Protein AF-A0A1P9WS17-F1 (afdb_monomer)

Organism: NCBI:txid1178516

Nearest PDB structures (foldseek):
  4im8-assembly1_A  TM=1.884E-01  e=4.031E-01  Mus musculus
  1n7u-assembly1_A  TM=2.084E-01  e=6.117E-01  Enterobacteria phage PRD1
  1n7v-assembly1_A-2  TM=2.599E-01  e=2.373E+00  Enterobacteria phage PRD1
  8j67-assembly1_A  TM=2.453E-01  e=4.435E+00  Toxoplasma gondii

Foldseek 3Di:
DDDDDDDDDDDDDDPPPPPPPPVPPQAQQLVVLADKWWWQWKWKDWDPRDIDIDGPQDDAPNHRQKIKMWGWADDTSFWIKIKIKIDGDLVRDPPPDDCVVPDIDMDIDGGWGWDDPPAFTFTDDPRDTAWTDHPQKIKGWDWDADPVPRIIMTMIIITHD

Structure (mmCIF, N/CA/C/O backbone):
data_AF-A0A1P9WS17-F1
#
_entry.id   AF-A0A1P9WS17-F1
#
loop_
_atom_site.group_PDB
_atom_site.id
_atom_site.type_symbol
_atom_site.label_atom_id
_atom_site.label_alt_id
_atom_site.label_comp_id
_atom_site.label_asym_id
_atom_site.label_entity_id
_atom_site.label_seq_id
_atom_site.pdbx_PDB_ins_code
_atom_site.Cartn_x
_atom_site.Cartn_y
_atom_site.Cartn_z
_atom_site.occupancy
_atom_site.B_iso_or_equiv
_atom_site.auth_seq_id
_atom_site.auth_comp_id
_atom_site.auth_asym_id
_atom_site.auth_atom_id
_atom_site.pdbx_PDB_model_num
ATOM 1 N N . MET A 1 1 ? -74.256 -7.311 55.993 1.00 35.38 1 MET A N 1
ATOM 2 C CA . MET A 1 1 ? -73.793 -8.094 54.828 1.00 35.38 1 MET A CA 1
ATOM 3 C C . MET A 1 1 ? -72.527 -7.436 54.282 1.00 35.38 1 MET A C 1
ATOM 5 O O . MET A 1 1 ? -72.606 -6.259 53.981 1.00 35.38 1 MET A O 1
ATOM 9 N N . LYS A 1 2 ? -71.426 -8.207 54.176 1.00 37.38 2 LYS A N 1
ATOM 10 C CA . LYS A 1 2 ? -70.246 -8.040 53.281 1.00 37.38 2 LYS A CA 1
ATOM 11 C C . LYS A 1 2 ? -69.348 -6.795 53.523 1.00 37.38 2 LYS A C 1
ATOM 13 O O . LYS A 1 2 ? -69.721 -5.692 53.167 1.00 37.38 2 LYS A O 1
ATOM 18 N N . ALA A 1 3 ? -68.278 -6.946 54.325 1.00 39.69 3 ALA A N 1
ATOM 19 C CA . ALA A 1 3 ? -66.854 -7.152 53.932 1.00 39.69 3 ALA A CA 1
ATOM 20 C C . ALA A 1 3 ? -66.156 -5.826 53.529 1.00 39.69 3 ALA A C 1
ATOM 22 O O . ALA A 1 3 ? -66.489 -5.266 52.497 1.00 39.69 3 ALA A O 1
ATOM 23 N N . LEU A 1 4 ? -65.378 -5.141 54.384 1.00 39.19 4 LEU A N 1
ATOM 24 C CA . LEU A 1 4 ? -63.995 -5.379 54.869 1.00 39.19 4 LEU A CA 1
ATOM 25 C C . LEU A 1 4 ? -62.941 -5.602 53.762 1.00 39.19 4 LEU A C 1
ATOM 27 O O . LEU A 1 4 ? -62.807 -6.723 53.294 1.00 39.19 4 LEU A O 1
ATOM 31 N N . TYR A 1 5 ? -62.141 -4.569 53.461 1.00 46.84 5 TYR A N 1
ATOM 32 C CA . TYR A 1 5 ? -60.763 -4.639 52.927 1.00 46.84 5 TYR A CA 1
ATOM 33 C C . TYR A 1 5 ? -60.022 -3.378 53.414 1.00 46.84 5 TYR A C 1
ATOM 35 O O . TYR A 1 5 ? -60.397 -2.268 53.056 1.00 46.84 5 TYR A O 1
ATOM 43 N N . ILE A 1 6 ? -59.262 -3.454 54.510 1.00 45.62 6 ILE A N 1
ATOM 44 C CA . ILE A 1 6 ? -57.831 -3.803 54.626 1.00 45.62 6 ILE A CA 1
ATOM 45 C C . ILE A 1 6 ? -56.899 -2.797 53.934 1.00 45.62 6 ILE A C 1
ATOM 47 O O . ILE A 1 6 ? -56.729 -2.756 52.721 1.00 45.62 6 ILE A O 1
ATOM 51 N N . PHE A 1 7 ? -56.278 -2.033 54.825 1.00 45.41 7 PHE A N 1
ATOM 52 C CA . PHE A 1 7 ? -55.083 -1.213 54.741 1.00 45.41 7 PHE A CA 1
ATOM 53 C C . PHE A 1 7 ? -53.865 -2.040 54.291 1.00 45.41 7 PHE A C 1
ATOM 55 O O . PHE A 1 7 ? -53.522 -3.003 54.973 1.00 45.41 7 PHE A O 1
ATOM 62 N N . VAL A 1 8 ? -53.171 -1.648 53.216 1.00 44.88 8 VAL A N 1
ATOM 63 C CA . VAL A 1 8 ? -51.752 -1.999 53.017 1.00 44.88 8 VAL A CA 1
ATOM 64 C C . VAL A 1 8 ? -51.000 -0.794 52.462 1.00 44.88 8 VAL A C 1
ATOM 66 O O . VAL A 1 8 ? -51.225 -0.325 51.350 1.00 44.88 8 VAL A O 1
ATOM 69 N N . LEU A 1 9 ? -50.104 -0.315 53.315 1.00 49.50 9 LEU A N 1
ATOM 70 C CA . LEU A 1 9 ? -49.030 0.629 53.087 1.00 49.50 9 LEU A CA 1
ATOM 71 C C . LEU A 1 9 ? -47.819 -0.140 52.524 1.00 49.50 9 LEU A C 1
ATOM 73 O O . LEU A 1 9 ? -47.322 -1.052 53.178 1.00 49.50 9 LEU A O 1
ATOM 77 N N . SER A 1 10 ? -47.316 0.253 51.357 1.00 51.28 10 SER A N 1
ATOM 78 C CA . SER A 1 10 ? -45.989 -0.134 50.840 1.00 51.28 10 SER A CA 1
ATOM 79 C C . SER A 1 10 ? -45.595 0.917 49.795 1.00 51.28 10 SER A C 1
ATOM 81 O O . SER A 1 10 ? -46.164 0.948 48.711 1.00 51.28 10 SER A O 1
ATOM 83 N N . VAL A 1 11 ? -44.907 2.001 50.169 1.00 47.41 11 VAL A N 1
ATOM 84 C CA . VAL A 1 11 ? -43.443 2.114 50.341 1.00 47.41 11 VAL A CA 1
ATOM 85 C C . VAL A 1 11 ? -42.680 1.671 49.086 1.00 47.41 11 VAL A C 1
ATOM 87 O O . VAL A 1 11 ? -42.560 0.485 48.816 1.00 47.41 11 VAL A O 1
ATOM 90 N N . LEU A 1 12 ? -42.186 2.686 48.362 1.00 50.28 12 LEU A N 1
ATOM 91 C CA . LEU A 1 12 ? -40.910 2.776 47.636 1.00 50.28 12 LEU A CA 1
ATOM 92 C C . LEU A 1 12 ? -40.332 1.491 47.019 1.00 50.28 12 LEU A C 1
ATOM 94 O O . LEU A 1 12 ? -39.822 0.651 47.742 1.00 50.28 12 LEU A O 1
ATOM 98 N N . THR A 1 13 ? -40.157 1.508 45.694 1.00 49.03 13 THR A N 1
ATOM 99 C CA . THR A 1 13 ? -38.810 1.609 45.099 1.00 49.03 13 THR A CA 1
ATOM 100 C C . THR A 1 13 ? -38.908 2.181 43.688 1.00 49.03 13 THR A C 1
ATOM 102 O O . THR A 1 13 ? -39.494 1.568 42.798 1.00 49.03 13 THR A O 1
ATOM 105 N N . PHE A 1 14 ? -38.283 3.338 43.467 1.00 49.59 14 PHE A N 1
ATOM 106 C CA . PHE A 1 14 ? -37.809 3.710 42.141 1.00 49.59 14 PHE A CA 1
ATOM 107 C C . PHE A 1 14 ? -36.773 2.661 41.725 1.00 49.59 14 PHE A C 1
ATOM 109 O O . PHE A 1 14 ? -35.645 2.680 42.213 1.00 49.59 14 PHE A O 1
ATOM 116 N N . THR A 1 15 ? -37.131 1.733 40.842 1.00 46.97 15 THR A N 1
ATOM 117 C CA . THR A 1 15 ? -36.133 0.960 40.100 1.00 46.97 15 THR A CA 1
ATOM 118 C C . THR A 1 15 ? -35.480 1.898 39.093 1.00 46.97 15 THR A C 1
ATOM 120 O O . THR A 1 15 ? -35.874 1.973 37.930 1.00 46.97 15 THR A O 1
ATOM 123 N N . ALA A 1 16 ? -34.477 2.641 39.557 1.00 45.31 16 ALA A N 1
ATOM 124 C CA . ALA A 1 16 ? -33.418 3.121 38.693 1.00 45.31 16 ALA A CA 1
ATOM 125 C C . ALA A 1 16 ? -32.715 1.873 38.147 1.00 45.31 16 ALA A C 1
ATOM 127 O O . ALA A 1 16 ? -31.851 1.288 38.800 1.00 45.31 16 ALA A O 1
ATOM 128 N N . CYS A 1 17 ? -33.146 1.419 36.969 1.00 49.06 17 CYS A N 1
ATOM 129 C CA . CYS A 1 17 ? -32.375 0.497 36.153 1.00 49.06 17 CYS A CA 1
ATOM 130 C C . CYS A 1 17 ? -31.065 1.201 35.809 1.00 49.06 17 CYS A C 1
ATOM 132 O O . CYS A 1 17 ? -30.962 1.892 34.798 1.00 49.06 17 CYS A O 1
ATOM 134 N N . ASN A 1 18 ? -30.068 1.029 36.670 1.00 47.81 18 ASN A N 1
ATOM 135 C CA . ASN A 1 18 ? -28.684 1.312 36.359 1.00 47.81 18 ASN A CA 1
ATOM 136 C C . ASN A 1 18 ? -28.254 0.233 35.355 1.00 47.81 18 ASN A C 1
ATOM 138 O O . ASN A 1 18 ? -27.602 -0.748 35.704 1.00 47.81 18 ASN A O 1
ATOM 142 N N . ARG A 1 19 ? -28.714 0.359 34.102 1.00 42.38 19 ARG A N 1
ATOM 143 C CA . ARG A 1 19 ? -28.053 -0.300 32.983 1.00 42.38 19 ARG A CA 1
ATOM 144 C C . ARG A 1 19 ? -26.671 0.323 32.973 1.00 42.38 19 ARG A C 1
ATOM 146 O O . ARG A 1 19 ? -26.508 1.463 32.545 1.00 42.38 19 ARG A O 1
ATOM 153 N N . GLN A 1 20 ? -25.707 -0.413 33.522 1.00 47.75 20 GLN A N 1
ATOM 154 C CA . GLN A 1 20 ? -24.324 -0.292 33.109 1.00 47.75 20 GLN A CA 1
ATOM 155 C C . GLN A 1 20 ? -24.375 -0.170 31.592 1.00 47.75 20 GLN A C 1
ATOM 157 O O . GLN A 1 20 ? -24.825 -1.079 30.894 1.00 47.75 20 GLN A O 1
ATOM 162 N N . ASN A 1 21 ? -24.039 1.019 31.100 1.00 46.28 21 ASN A N 1
ATOM 163 C CA . ASN A 1 21 ? -23.639 1.172 29.724 1.00 46.28 21 ASN A CA 1
ATOM 164 C C . ASN A 1 21 ? -22.348 0.366 29.630 1.00 46.28 21 ASN A C 1
ATOM 166 O O . ASN A 1 21 ? -21.263 0.912 29.822 1.00 46.28 21 ASN A O 1
ATOM 170 N N . ASP A 1 22 ? -22.484 -0.945 29.425 1.00 46.97 22 ASP A N 1
ATOM 171 C CA . ASP A 1 22 ? -21.442 -1.739 28.810 1.00 46.97 22 ASP A CA 1
ATOM 172 C C . ASP A 1 22 ? -21.150 -0.985 27.523 1.00 46.97 22 ASP A C 1
ATOM 174 O O . ASP A 1 22 ? -21.961 -0.982 26.592 1.00 46.97 22 ASP A O 1
ATOM 178 N N . ALA A 1 23 ? -20.065 -0.208 27.534 1.00 55.88 23 ALA A N 1
ATOM 179 C CA . ALA A 1 23 ? -19.555 0.410 26.333 1.00 55.88 23 ALA A CA 1
ATOM 180 C C . ALA A 1 23 ? -19.448 -0.740 25.341 1.00 55.88 23 ALA A C 1
ATOM 182 O O . ALA A 1 23 ? -18.694 -1.683 25.585 1.00 55.88 23 ALA A O 1
ATOM 183 N N . ALA A 1 24 ? -20.308 -0.728 24.318 1.00 59.47 24 ALA A N 1
ATOM 184 C CA . ALA A 1 24 ? -20.362 -1.802 23.348 1.00 59.47 24 ALA A CA 1
ATOM 185 C C . ALA A 1 24 ? -18.926 -2.040 22.890 1.00 59.47 24 ALA A C 1
ATOM 187 O O . ALA A 1 24 ? -18.294 -1.101 22.401 1.00 59.47 24 ALA A O 1
ATOM 188 N N . VAL A 1 25 ? -18.398 -3.244 23.143 1.00 61.59 25 VAL A N 1
ATOM 189 C CA . VAL A 1 25 ? -17.023 -3.593 22.783 1.00 61.59 25 VAL A CA 1
ATOM 190 C C . VAL A 1 25 ? -16.890 -3.288 21.304 1.00 61.59 25 VAL A C 1
ATOM 192 O O . VAL A 1 25 ? -17.546 -3.916 20.468 1.00 61.59 25 VAL A O 1
ATOM 195 N N . GLN A 1 26 ? -16.125 -2.247 20.989 1.00 65.12 26 GLN A N 1
ATOM 196 C CA . GLN A 1 26 ? -16.006 -1.798 19.620 1.00 65.12 26 GLN A CA 1
ATOM 197 C C . GLN A 1 26 ? -15.285 -2.915 18.854 1.00 65.12 26 GLN A C 1
ATOM 199 O O . GLN A 1 26 ? -14.278 -3.432 19.343 1.00 65.12 26 GLN A O 1
ATOM 204 N N . PRO A 1 27 ? -15.802 -3.363 17.697 1.00 80.81 27 PRO A N 1
ATOM 205 C CA . PRO A 1 27 ? -15.171 -4.451 16.967 1.00 80.81 27 PRO A CA 1
ATOM 206 C C . PRO A 1 27 ? -13.728 -4.077 16.616 1.00 80.81 27 PRO A C 1
ATOM 208 O O . PRO A 1 27 ? -13.468 -2.985 16.116 1.00 80.81 27 PRO A O 1
ATOM 211 N N . ASP A 1 28 ? -12.794 -4.994 16.867 1.00 89.88 28 ASP A N 1
ATOM 212 C CA . ASP A 1 28 ? -11.371 -4.824 16.569 1.00 89.88 28 ASP A CA 1
ATOM 213 C C . ASP A 1 28 ? -11.110 -4.984 15.064 1.00 89.88 28 ASP A C 1
ATOM 215 O O . ASP A 1 28 ? -10.703 -6.042 14.571 1.00 89.88 28 ASP A O 1
ATOM 219 N N . ARG A 1 29 ? -11.402 -3.920 14.314 1.00 92.62 29 ARG A N 1
ATOM 220 C CA . ARG A 1 29 ? -11.278 -3.870 12.852 1.00 92.62 29 ARG A CA 1
ATOM 221 C C . ARG A 1 29 ? -9.823 -4.009 12.415 1.00 92.62 29 ARG A C 1
ATOM 223 O O . ARG A 1 29 ? -9.532 -4.706 11.445 1.00 92.62 29 ARG A O 1
ATOM 230 N N . ALA A 1 30 ? -8.902 -3.407 13.163 1.00 95.00 30 ALA A N 1
ATOM 231 C CA . ALA A 1 30 ? -7.476 -3.443 12.859 1.00 95.00 30 ALA A CA 1
ATOM 232 C C . ALA A 1 30 ? -6.912 -4.867 12.852 1.00 95.00 30 ALA A C 1
ATOM 234 O O . ALA A 1 30 ? -6.099 -5.208 11.992 1.00 95.00 30 ALA A O 1
ATOM 235 N N . ARG A 1 31 ? -7.373 -5.734 13.763 1.00 94.75 31 ARG A N 1
ATOM 236 C CA . ARG A 1 31 ? -6.949 -7.140 13.795 1.00 94.75 31 ARG A CA 1
ATOM 237 C C . ARG A 1 31 ? -7.323 -7.904 12.526 1.00 94.75 31 ARG A C 1
ATOM 239 O O . ARG A 1 31 ? -6.568 -8.780 12.120 1.00 94.75 31 ARG A O 1
ATOM 246 N N . ARG A 1 32 ? -8.448 -7.571 11.886 1.00 92.12 32 ARG A N 1
ATOM 247 C CA . ARG A 1 32 ? -8.873 -8.196 10.622 1.00 92.12 32 ARG A CA 1
ATOM 248 C C . ARG A 1 32 ? -7.997 -7.780 9.438 1.00 92.12 32 ARG A C 1
ATOM 250 O O . ARG A 1 32 ? -7.835 -8.560 8.508 1.00 92.12 32 ARG A O 1
ATOM 257 N N . MET A 1 33 ? -7.440 -6.573 9.484 1.00 94.88 33 MET A N 1
ATOM 258 C CA . MET A 1 33 ? -6.628 -6.006 8.405 1.00 94.88 33 MET A CA 1
ATOM 259 C C . MET A 1 33 ? -5.136 -6.333 8.534 1.00 94.88 33 MET A C 1
ATOM 261 O O . MET A 1 33 ? -4.429 -6.327 7.530 1.00 94.88 33 MET A O 1
ATOM 265 N N . ALA A 1 34 ? -4.648 -6.617 9.744 1.00 96.56 34 ALA A N 1
ATOM 266 C CA . ALA A 1 34 ? -3.229 -6.841 10.002 1.00 96.56 34 ALA A CA 1
ATOM 267 C C . ALA A 1 34 ? -2.631 -7.988 9.162 1.00 96.56 34 ALA A 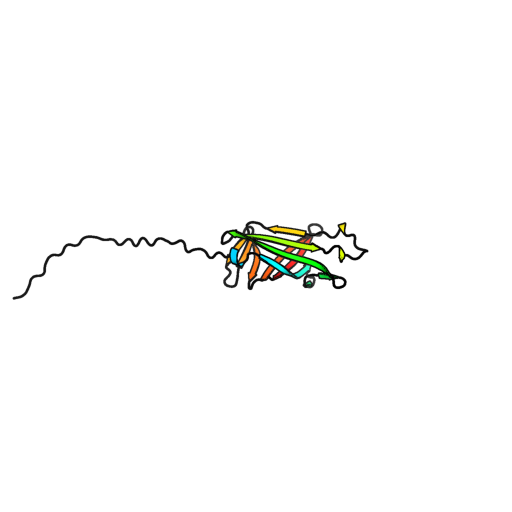C 1
ATOM 269 O O . ALA A 1 34 ? -3.224 -9.062 9.007 1.00 96.56 34 ALA A O 1
ATOM 270 N N . GLY A 1 35 ? -1.425 -7.762 8.642 1.00 97.38 35 GLY A N 1
ATOM 271 C CA . GLY A 1 35 ? -0.700 -8.715 7.804 1.00 97.38 35 GLY A CA 1
ATOM 272 C C . GLY A 1 35 ? -0.007 -8.058 6.615 1.00 97.38 35 GLY A C 1
ATOM 273 O O . GLY A 1 35 ? -0.020 -6.838 6.468 1.00 97.38 35 GLY A O 1
ATOM 274 N N . THR A 1 36 ? 0.587 -8.888 5.765 1.00 97.94 36 THR A N 1
ATOM 275 C CA . THR A 1 36 ? 1.271 -8.463 4.541 1.00 97.94 36 THR A CA 1
ATOM 276 C C . THR A 1 36 ? 0.484 -8.925 3.320 1.00 97.94 36 THR A C 1
ATOM 278 O O . THR A 1 36 ? 0.003 -10.055 3.287 1.00 97.94 36 THR A O 1
ATOM 281 N N . TYR A 1 37 ? 0.366 -8.042 2.332 1.00 98.19 37 TYR A N 1
ATOM 282 C CA . TYR A 1 37 ? -0.421 -8.213 1.115 1.00 98.19 37 TYR A CA 1
ATOM 283 C C . TYR A 1 37 ? 0.480 -7.927 -0.080 1.00 98.19 37 TYR A C 1
ATOM 285 O O . TYR A 1 37 ? 1.063 -6.847 -0.162 1.00 98.19 37 TYR A O 1
ATOM 293 N N . GLN A 1 38 ? 0.606 -8.872 -1.004 1.00 98.06 38 GLN A N 1
ATOM 294 C CA . GLN A 1 38 ? 1.424 -8.702 -2.200 1.00 98.06 38 GLN A CA 1
ATOM 295 C C . GLN A 1 38 ? 0.699 -7.818 -3.207 1.00 98.06 38 GLN A C 1
ATOM 297 O O . GLN A 1 38 ? -0.482 -8.021 -3.497 1.00 98.06 38 GLN A O 1
ATOM 302 N N . ILE A 1 39 ? 1.404 -6.834 -3.753 1.00 97.69 39 ILE A N 1
ATOM 303 C CA . ILE A 1 39 ? 0.887 -5.998 -4.829 1.00 97.69 39 ILE A CA 1
ATOM 304 C C . ILE A 1 39 ? 0.742 -6.880 -6.064 1.00 97.69 39 ILE A C 1
ATOM 306 O O . ILE A 1 39 ? 1.699 -7.494 -6.522 1.00 97.69 39 ILE A O 1
ATOM 310 N N . SER A 1 40 ? -0.476 -6.924 -6.590 1.00 97.25 40 SER A N 1
ATOM 311 C CA . SER A 1 40 ? -0.864 -7.738 -7.745 1.00 97.25 40 SER A CA 1
ATOM 312 C C . SER A 1 40 ? -1.071 -6.900 -9.005 1.00 97.25 40 SER A C 1
ATOM 314 O O . SER A 1 40 ? -0.920 -7.402 -10.118 1.00 97.25 40 SER A O 1
ATOM 316 N N . LEU A 1 41 ? -1.391 -5.614 -8.841 1.00 96.88 41 LEU A N 1
ATOM 317 C CA . LEU A 1 41 ? -1.649 -4.699 -9.943 1.00 96.88 41 LEU A CA 1
ATOM 318 C C . LEU A 1 41 ? -1.205 -3.287 -9.574 1.00 96.88 41 LEU A C 1
ATOM 320 O O . LEU A 1 41 ? -1.565 -2.778 -8.510 1.00 96.88 41 LEU A O 1
ATOM 324 N N . LEU A 1 42 ? -0.474 -2.656 -10.485 1.00 94.94 42 LEU A N 1
ATOM 325 C CA . LEU A 1 42 ? -0.200 -1.226 -10.493 1.00 94.94 42 LEU A CA 1
ATOM 326 C C . LEU A 1 42 ? -0.942 -0.603 -11.678 1.00 94.94 42 LEU A C 1
ATOM 328 O O . LEU A 1 42 ? -0.938 -1.150 -12.777 1.00 94.94 42 LEU A O 1
ATOM 332 N N . THR A 1 43 ? -1.574 0.542 -11.473 1.00 94.94 43 THR A N 1
ATOM 333 C CA . THR A 1 43 ? -2.291 1.277 -12.515 1.00 94.94 43 THR A CA 1
ATOM 334 C C . THR A 1 43 ? -1.791 2.710 -12.536 1.00 94.94 43 THR A C 1
ATOM 336 O O . THR A 1 43 ? -1.651 3.325 -11.483 1.00 94.94 43 THR A O 1
ATOM 339 N N . MET A 1 44 ? -1.501 3.252 -13.713 1.00 92.06 44 MET A N 1
ATOM 340 C CA . MET A 1 44 ? -0.983 4.608 -13.870 1.00 92.06 44 MET A CA 1
ATOM 341 C C . MET A 1 44 ? -1.664 5.296 -15.046 1.00 92.06 44 MET A C 1
ATOM 343 O O . MET A 1 44 ? -1.776 4.722 -16.125 1.00 92.06 44 MET A O 1
ATOM 347 N N . GLN A 1 45 ? -2.082 6.541 -14.854 1.00 91.38 45 GLN A N 1
ATOM 348 C CA . GLN A 1 45 ? -2.655 7.371 -15.906 1.00 91.38 45 GLN A CA 1
ATOM 349 C C . GLN A 1 45 ? -2.069 8.778 -15.816 1.00 91.38 45 GLN A C 1
ATOM 351 O O . GLN A 1 45 ? -2.200 9.427 -14.781 1.00 91.38 45 GLN A O 1
ATOM 356 N N . ALA A 1 46 ? -1.438 9.249 -16.890 1.00 88.44 46 ALA A N 1
ATOM 357 C CA . ALA A 1 46 ? -0.861 10.589 -16.974 1.00 88.44 46 ALA A CA 1
ATOM 358 C C . ALA A 1 46 ? -1.836 11.552 -17.660 1.00 88.44 46 ALA A C 1
ATOM 360 O O . ALA A 1 46 ? -2.092 11.411 -18.856 1.00 88.44 46 A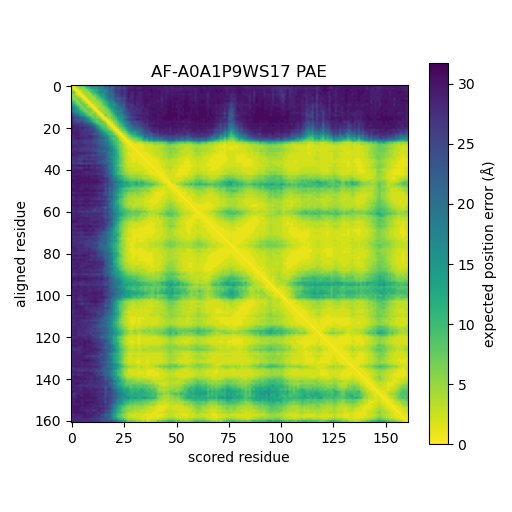LA A O 1
ATOM 361 N N . GLY A 1 47 ? -2.386 12.526 -16.929 1.00 82.44 47 GLY A N 1
ATOM 362 C CA . GLY A 1 47 ? -3.356 13.476 -17.484 1.00 82.44 47 GLY A CA 1
ATOM 363 C C . GLY A 1 47 ? -4.494 12.790 -18.260 1.00 82.44 47 GLY A C 1
ATOM 364 O O . GLY A 1 47 ? -5.218 11.956 -17.719 1.00 82.44 47 GLY A O 1
ATOM 365 N N . SER A 1 48 ? -4.642 13.131 -19.544 1.00 83.31 48 SER A N 1
ATOM 366 C CA . SER A 1 48 ? -5.651 12.558 -20.449 1.00 83.31 48 SER A CA 1
ATOM 367 C C . SER A 1 48 ? -5.210 11.282 -21.179 1.00 83.31 48 SER A C 1
ATOM 369 O O . SER A 1 48 ? -5.986 10.744 -21.969 1.00 83.31 48 SER A O 1
ATOM 371 N N . GLN A 1 49 ? -3.989 10.789 -20.946 1.00 87.88 49 GLN A N 1
ATOM 372 C CA . GLN A 1 49 ? -3.507 9.560 -21.575 1.00 87.88 49 GLN A CA 1
ATOM 373 C C . GLN A 1 49 ? -4.318 8.344 -21.103 1.00 87.88 49 GLN A C 1
ATOM 375 O O . GLN A 1 49 ? -4.876 8.368 -20.001 1.00 87.88 49 GLN A O 1
ATOM 380 N N . PRO A 1 50 ? -4.382 7.265 -21.903 1.00 90.31 50 PRO A N 1
ATOM 381 C CA . PRO A 1 50 ? -4.980 6.013 -21.467 1.00 90.31 50 PRO A CA 1
ATOM 382 C C . PRO A 1 50 ? -4.313 5.477 -20.198 1.00 90.31 50 PRO A C 1
ATOM 384 O O . PRO A 1 50 ? -3.104 5.603 -20.003 1.00 90.31 50 PRO A O 1
ATOM 387 N N . SER A 1 51 ? -5.115 4.845 -19.345 1.00 91.75 51 SER A N 1
ATOM 388 C CA . SER A 1 51 ? -4.609 4.156 -18.162 1.00 91.75 51 SER A CA 1
ATOM 389 C C . SER A 1 51 ? -3.800 2.920 -18.562 1.00 91.75 51 SER A C 1
ATOM 391 O O . SER A 1 51 ? -4.252 2.102 -19.365 1.00 91.75 51 SER A O 1
ATOM 393 N N . VAL A 1 52 ? -2.615 2.773 -17.977 1.00 93.94 52 VAL A N 1
ATOM 394 C CA . VAL A 1 52 ? -1.740 1.610 -18.127 1.00 93.94 52 VAL A CA 1
ATOM 395 C C . VAL A 1 52 ? -1.845 0.766 -16.868 1.00 93.94 52 VAL A C 1
ATOM 397 O O . VAL A 1 52 ? -1.703 1.272 -15.758 1.00 93.94 52 VAL A O 1
ATOM 400 N N . SER A 1 53 ? -2.082 -0.531 -17.040 1.00 94.75 53 SER A N 1
ATOM 401 C CA . SER A 1 53 ? -2.116 -1.500 -15.946 1.00 94.75 53 SER A CA 1
ATOM 402 C C . SER A 1 53 ? -0.953 -2.473 -16.075 1.00 94.75 53 SER A C 1
ATOM 404 O O . SER A 1 53 ? -0.784 -3.110 -17.112 1.00 94.75 53 SER A O 1
ATOM 406 N N . VAL A 1 54 ? -0.162 -2.586 -15.014 1.00 93.62 54 VAL A N 1
ATOM 407 C CA . VAL A 1 54 ? 1.019 -3.439 -14.932 1.00 93.62 54 VAL A CA 1
ATOM 408 C C . VAL A 1 54 ? 0.750 -4.529 -13.894 1.00 93.62 54 VAL A C 1
ATOM 410 O O . VAL A 1 54 ? 0.609 -4.210 -12.707 1.00 93.62 54 VAL A O 1
ATOM 413 N N . PRO A 1 55 ? 0.640 -5.805 -14.304 1.00 95.50 55 PRO A N 1
ATOM 414 C CA . PRO A 1 55 ? 0.546 -6.905 -13.357 1.00 95.50 55 PRO A CA 1
ATOM 415 C C . PRO A 1 55 ? 1.863 -7.038 -12.589 1.00 95.50 55 PRO A C 1
ATOM 417 O O . PRO A 1 55 ? 2.945 -6.859 -13.150 1.00 95.50 55 PRO A O 1
ATOM 420 N N . MET A 1 56 ? 1.756 -7.356 -11.303 1.00 95.88 56 MET A N 1
ATOM 421 C CA . MET A 1 56 ? 2.892 -7.479 -10.396 1.00 95.88 56 MET A CA 1
ATOM 422 C C . MET A 1 56 ? 3.016 -8.925 -9.876 1.00 95.88 56 MET A C 1
ATOM 424 O O . MET A 1 56 ? 1.993 -9.586 -9.682 1.00 95.88 56 MET A O 1
ATOM 428 N N . PRO A 1 57 ? 4.243 -9.433 -9.646 1.00 95.75 57 PRO A N 1
ATOM 429 C CA . PRO A 1 57 ? 5.523 -8.750 -9.847 1.00 95.75 57 PRO A CA 1
ATOM 430 C C . PRO A 1 57 ? 5.852 -8.534 -11.332 1.00 95.75 57 PRO A C 1
ATOM 432 O O . PRO A 1 57 ? 5.515 -9.358 -12.184 1.00 95.75 57 PRO A O 1
ATOM 435 N N . LEU A 1 58 ? 6.540 -7.433 -11.635 1.00 93.44 58 LEU A N 1
ATOM 436 C CA . LEU A 1 58 ? 7.050 -7.162 -12.976 1.00 93.44 58 LEU A CA 1
ATOM 437 C C . LEU A 1 58 ? 8.177 -8.147 -13.279 1.00 93.44 58 LEU A C 1
ATOM 439 O O . LEU A 1 58 ? 9.142 -8.233 -12.522 1.00 93.44 58 LEU A O 1
ATOM 443 N N . GLN A 1 59 ? 8.064 -8.869 -14.387 1.00 92.75 59 GLN A N 1
ATOM 444 C CA . GLN A 1 59 ? 9.026 -9.888 -14.797 1.00 92.75 59 GLN A CA 1
ATOM 445 C C . GLN A 1 59 ? 10.000 -9.333 -15.839 1.00 92.75 59 GLN A C 1
ATOM 447 O O . GLN A 1 59 ? 9.599 -8.625 -16.762 1.00 92.75 59 GLN A O 1
ATOM 452 N N . TYR A 1 60 ? 11.266 -9.726 -15.740 1.00 89.19 60 TYR A N 1
ATOM 453 C CA . TYR A 1 60 ? 12.277 -9.529 -16.771 1.00 89.19 60 TYR A CA 1
ATOM 454 C C . TYR A 1 60 ? 13.080 -10.821 -16.939 1.00 89.19 60 TYR A C 1
ATOM 456 O O . TYR A 1 60 ? 13.596 -11.368 -15.968 1.00 89.19 60 TYR A O 1
ATOM 464 N N . ASN A 1 61 ? 13.145 -11.350 -18.165 1.00 88.94 61 ASN A N 1
ATOM 465 C CA . ASN A 1 61 ? 13.795 -12.632 -18.476 1.00 88.94 61 ASN A CA 1
ATOM 466 C C . ASN A 1 61 ? 13.359 -13.799 -17.562 1.00 88.94 61 ASN A C 1
ATOM 468 O O . ASN A 1 61 ? 14.167 -14.634 -17.163 1.00 88.94 61 ASN A O 1
ATOM 472 N N . GLY A 1 62 ? 12.068 -13.846 -17.217 1.00 89.50 62 GLY A N 1
ATOM 473 C CA . GLY A 1 62 ? 11.496 -14.891 -16.361 1.00 89.50 62 GLY A CA 1
ATOM 474 C C . GLY A 1 62 ? 11.859 -14.781 -14.876 1.00 89.50 62 GLY A C 1
ATOM 475 O O . GLY A 1 62 ? 11.573 -15.708 -14.124 1.00 89.50 62 GLY A O 1
ATOM 476 N N . GLN A 1 63 ? 12.485 -13.678 -14.457 1.00 92.06 63 GLN A N 1
ATOM 477 C CA . GLN A 1 63 ? 12.782 -13.365 -13.062 1.00 92.06 63 GLN A CA 1
ATOM 478 C C . GLN A 1 63 ? 12.009 -12.117 -12.623 1.00 92.06 63 GLN A C 1
ATOM 480 O O . GLN A 1 63 ? 11.896 -11.166 -13.403 1.00 92.06 63 GLN A O 1
ATOM 485 N N . PRO A 1 64 ? 11.503 -12.064 -11.378 1.00 92.94 64 PRO A N 1
ATOM 486 C CA . PRO A 1 64 ? 10.846 -10.866 -10.882 1.00 92.94 64 PRO A CA 1
ATOM 487 C C . PRO A 1 64 ? 11.888 -9.752 -10.799 1.00 92.94 64 PRO A C 1
ATOM 489 O O . PRO A 1 64 ? 12.882 -9.904 -10.096 1.00 92.94 64 PRO A O 1
ATOM 492 N N . LEU A 1 65 ? 11.667 -8.661 -11.528 1.00 92.88 65 LEU A N 1
ATOM 493 C CA . LEU A 1 65 ? 12.478 -7.445 -11.511 1.00 92.88 65 LEU A CA 1
ATOM 494 C C . LEU A 1 65 ? 11.997 -6.484 -10.425 1.00 92.88 65 LEU A C 1
ATOM 496 O O .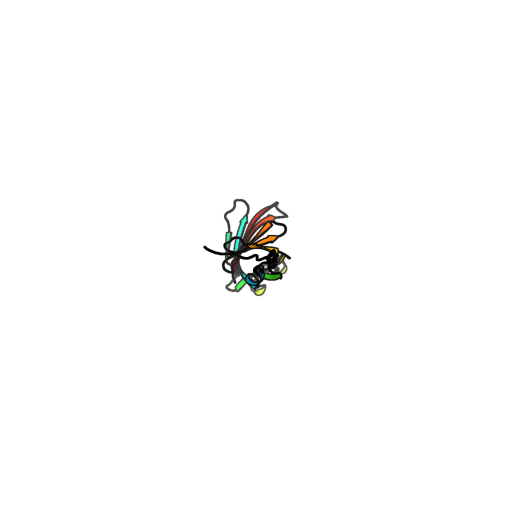 LEU A 1 65 ? 12.810 -5.955 -9.675 1.00 92.88 65 LEU A O 1
ATOM 500 N N . LEU A 1 66 ? 10.683 -6.270 -10.335 1.00 93.62 66 LEU A N 1
ATOM 501 C CA . LEU A 1 66 ? 10.064 -5.386 -9.351 1.00 93.62 66 LEU A CA 1
ATOM 502 C C . LEU A 1 66 ? 8.908 -6.119 -8.679 1.00 93.62 66 LEU A C 1
ATOM 504 O O . LEU A 1 66 ? 7.989 -6.598 -9.341 1.00 93.62 66 LEU A O 1
ATOM 508 N N . SER A 1 67 ? 8.951 -6.190 -7.359 1.00 95.81 67 SER A N 1
ATOM 509 C CA . SER A 1 67 ? 7.875 -6.721 -6.524 1.00 95.81 67 SER A CA 1
ATOM 510 C C . SER A 1 67 ? 7.443 -5.652 -5.537 1.00 95.81 67 SER A C 1
ATOM 512 O O . SER A 1 67 ? 8.174 -4.693 -5.303 1.00 95.81 67 SER A O 1
ATOM 514 N N . GLY A 1 68 ? 6.283 -5.812 -4.919 1.00 96.44 68 GLY A N 1
ATOM 515 C CA . GLY A 1 68 ? 5.939 -4.936 -3.817 1.00 96.44 68 GLY A CA 1
ATOM 516 C C . GLY A 1 68 ? 4.865 -5.508 -2.922 1.00 96.44 68 GLY A C 1
ATOM 517 O O . GLY A 1 68 ? 4.156 -6.440 -3.295 1.00 96.44 68 GLY A O 1
ATOM 518 N N . ALA A 1 69 ? 4.766 -4.943 -1.728 1.00 97.81 69 ALA A N 1
ATOM 519 C CA . ALA A 1 69 ? 3.854 -5.392 -0.696 1.00 97.81 69 ALA A CA 1
ATOM 520 C C . ALA A 1 69 ? 3.331 -4.221 0.140 1.00 97.81 69 ALA A C 1
ATOM 522 O O . ALA A 1 69 ? 3.997 -3.198 0.301 1.00 97.81 69 ALA A O 1
ATOM 523 N N . ILE A 1 70 ? 2.141 -4.408 0.706 1.00 98.00 70 ILE A N 1
ATOM 524 C CA . ILE A 1 70 ? 1.576 -3.571 1.761 1.00 98.00 70 ILE A CA 1
ATOM 525 C C . ILE A 1 70 ? 1.623 -4.364 3.062 1.00 98.00 70 ILE A C 1
ATOM 527 O O . ILE A 1 70 ? 1.047 -5.446 3.143 1.00 98.00 70 ILE A O 1
ATOM 531 N N . THR A 1 71 ? 2.264 -3.820 4.089 1.00 98.12 71 THR A N 1
ATOM 532 C CA . THR A 1 71 ? 2.252 -4.370 5.448 1.00 98.12 71 THR A CA 1
ATOM 533 C C . THR A 1 71 ? 1.390 -3.494 6.342 1.00 98.12 71 THR A C 1
ATOM 535 O O . THR A 1 71 ? 1.621 -2.294 6.444 1.00 98.12 71 THR A O 1
ATOM 538 N N . ILE A 1 72 ? 0.406 -4.105 6.996 1.00 98.00 72 ILE A N 1
ATOM 539 C CA . ILE A 1 72 ? -0.520 -3.457 7.922 1.00 98.00 72 ILE A CA 1
ATOM 540 C C . ILE A 1 72 ? -0.220 -3.926 9.341 1.00 98.00 72 ILE A C 1
ATOM 542 O O . ILE A 1 72 ? -0.358 -5.112 9.658 1.00 98.00 72 ILE A O 1
ATOM 546 N N . THR A 1 73 ? 0.126 -2.980 10.208 1.00 98.25 73 THR A N 1
ATOM 547 C CA . THR A 1 73 ? 0.441 -3.225 11.616 1.00 98.25 73 THR A CA 1
ATOM 548 C C . THR A 1 73 ? -0.665 -2.657 12.492 1.00 98.25 73 THR A C 1
ATOM 550 O O . THR A 1 73 ? -0.957 -1.465 12.450 1.00 98.25 73 THR A O 1
ATOM 553 N N . ARG A 1 74 ? -1.296 -3.499 13.315 1.00 97.31 74 ARG A N 1
ATOM 554 C CA . ARG A 1 74 ? -2.327 -3.064 14.270 1.00 97.31 74 ARG A CA 1
ATOM 555 C C . ARG A 1 74 ? -1.727 -2.157 15.347 1.00 97.31 74 ARG A C 1
ATOM 557 O O . ARG A 1 74 ? -0.753 -2.541 15.988 1.00 97.31 74 ARG A O 1
ATOM 564 N N . LYS A 1 75 ? -2.371 -1.013 15.603 1.00 96.81 75 LYS A N 1
ATOM 565 C CA . LYS A 1 75 ? -2.022 -0.083 16.694 1.00 96.81 75 LYS A CA 1
ATOM 566 C C . LYS A 1 75 ? -3.065 -0.082 17.804 1.00 96.81 75 LYS A C 1
ATOM 568 O O . LYS A 1 75 ? -2.721 -0.210 18.973 1.00 96.81 75 LYS A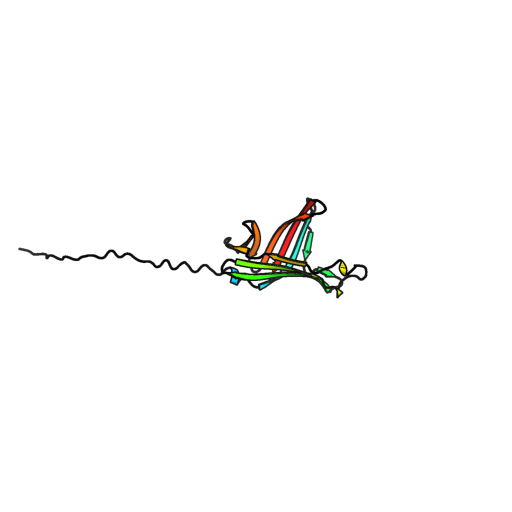 O 1
ATOM 573 N N . SER A 1 76 ? -4.337 0.000 17.435 1.00 95.56 76 SER A N 1
ATOM 574 C CA . SER A 1 76 ? -5.489 -0.153 18.330 1.00 95.56 76 SER A CA 1
ATOM 575 C C . SER A 1 76 ? -6.667 -0.727 17.544 1.00 95.56 76 SER A C 1
ATOM 577 O O . SER A 1 76 ? -6.524 -1.012 16.361 1.00 95.56 76 SER A O 1
ATOM 579 N N . GLU A 1 77 ? -7.834 -0.897 18.163 1.00 94.69 77 GLU A N 1
ATOM 580 C CA . GLU A 1 77 ? -9.024 -1.501 17.533 1.00 94.69 77 GLU A CA 1
ATOM 581 C C . GLU A 1 77 ? -9.431 -0.836 16.205 1.00 94.69 77 GLU A C 1
ATOM 583 O O . GLU A 1 77 ? -9.882 -1.517 15.283 1.00 94.69 77 GLU A O 1
ATOM 588 N N . ASN A 1 78 ? -9.224 0.481 16.081 1.00 95.50 78 ASN A N 1
ATOM 589 C CA . ASN A 1 78 ? -9.595 1.282 14.906 1.00 95.50 78 ASN A CA 1
ATOM 590 C C . ASN A 1 78 ? -8.415 2.067 14.310 1.00 95.50 78 ASN A C 1
ATOM 592 O O . ASN A 1 78 ? -8.633 3.083 13.637 1.00 95.50 78 ASN A O 1
ATOM 596 N N . ARG A 1 79 ? -7.174 1.646 14.594 1.00 96.88 79 ARG A N 1
ATOM 597 C CA . ARG A 1 79 ? -5.957 2.291 14.081 1.00 96.88 79 ARG A CA 1
ATOM 598 C C . ARG A 1 79 ? -4.913 1.280 13.618 1.00 96.88 79 ARG A C 1
ATOM 600 O O . ARG A 1 79 ? -4.652 0.290 14.308 1.00 96.88 79 ARG A O 1
ATOM 607 N N . VAL A 1 80 ? -4.282 1.564 12.482 1.00 98.19 80 VAL A N 1
ATOM 608 C CA . VAL A 1 80 ? -3.171 0.780 11.914 1.00 98.19 80 VAL A CA 1
ATOM 609 C C . VAL A 1 80 ? -2.052 1.691 11.420 1.00 98.19 80 VAL A C 1
ATOM 611 O O . VAL A 1 80 ? -2.302 2.837 11.068 1.00 98.19 80 VAL A O 1
ATOM 614 N N . ASP A 1 81 ? -0.843 1.154 11.329 1.00 98.12 81 ASP A N 1
ATOM 615 C CA . ASP A 1 81 ? 0.205 1.702 10.468 1.00 98.12 81 ASP A CA 1
ATOM 616 C C . ASP A 1 81 ? 0.216 0.895 9.160 1.00 98.12 81 ASP A C 1
ATOM 618 O O . ASP A 1 81 ? 0.000 -0.322 9.182 1.00 98.12 81 ASP A O 1
ATOM 622 N N . ALA A 1 82 ? 0.459 1.552 8.027 1.00 97.50 82 ALA A N 1
ATOM 623 C CA . ALA A 1 82 ? 0.603 0.902 6.728 1.00 97.50 82 ALA A CA 1
ATOM 624 C C . ALA A 1 82 ? 1.950 1.250 6.098 1.00 97.50 82 ALA A C 1
ATOM 626 O O . ALA A 1 82 ? 2.268 2.423 5.912 1.00 97.50 82 ALA A O 1
ATOM 627 N N . THR A 1 83 ? 2.705 0.231 5.703 1.00 97.31 83 THR A N 1
ATOM 628 C CA . THR A 1 83 ? 3.958 0.376 4.961 1.00 97.31 83 THR A CA 1
ATOM 629 C C . THR A 1 83 ? 3.787 -0.209 3.571 1.00 97.31 83 THR A C 1
ATOM 631 O O . THR A 1 83 ? 3.492 -1.393 3.432 1.00 97.31 83 THR A O 1
ATOM 634 N N . VAL A 1 84 ? 3.990 0.608 2.543 1.00 95.69 84 VAL A N 1
ATOM 635 C CA . VAL A 1 84 ? 4.076 0.172 1.148 1.00 95.69 84 VAL A CA 1
ATOM 636 C C . VAL A 1 84 ? 5.548 0.071 0.784 1.00 95.69 84 VAL A C 1
ATOM 638 O O . VAL A 1 84 ? 6.260 1.067 0.867 1.00 95.69 84 VAL A O 1
ATOM 641 N N . ALA A 1 85 ? 5.996 -1.108 0.368 1.00 96.50 85 ALA A N 1
ATOM 642 C CA . ALA A 1 85 ? 7.367 -1.347 -0.061 1.00 96.50 85 ALA A CA 1
ATOM 643 C C . ALA A 1 85 ? 7.395 -1.876 -1.497 1.00 96.50 85 ALA A C 1
ATOM 645 O O . ALA A 1 85 ? 6.643 -2.787 -1.841 1.00 96.50 85 ALA A O 1
ATOM 646 N N . MET A 1 86 ? 8.277 -1.314 -2.317 1.00 95.12 86 MET A N 1
ATOM 647 C CA . MET A 1 86 ? 8.640 -1.791 -3.645 1.00 95.12 86 MET A CA 1
ATOM 648 C C . MET A 1 86 ? 10.094 -2.254 -3.595 1.00 95.12 86 MET A C 1
ATOM 650 O O . MET A 1 86 ? 10.974 -1.499 -3.180 1.00 95.12 86 MET A O 1
ATOM 654 N N . THR A 1 87 ? 10.336 -3.488 -4.013 1.00 95.31 87 THR A N 1
ATOM 655 C CA . THR A 1 87 ? 11.643 -4.140 -3.956 1.00 95.31 87 THR A CA 1
ATOM 656 C C . THR A 1 87 ? 12.108 -4.494 -5.354 1.00 95.31 87 THR A C 1
ATOM 658 O O . THR A 1 87 ? 11.370 -5.094 -6.140 1.00 95.31 87 THR A O 1
ATOM 661 N N . VAL A 1 88 ? 13.353 -4.142 -5.644 1.00 93.88 88 VAL A N 1
ATOM 662 C CA . VAL A 1 88 ? 14.003 -4.350 -6.929 1.00 93.88 88 VAL A CA 1
ATOM 663 C C . VAL A 1 88 ? 14.950 -5.535 -6.820 1.00 93.88 88 VAL A C 1
ATOM 665 O O . VAL A 1 88 ? 15.890 -5.551 -6.024 1.00 93.88 88 VAL A O 1
ATOM 668 N N . ASN A 1 89 ? 14.762 -6.525 -7.683 1.00 92.50 89 ASN A N 1
ATOM 669 C CA . ASN A 1 89 ? 15.721 -7.605 -7.825 1.00 92.50 89 ASN A CA 1
ATOM 670 C C . ASN A 1 89 ? 16.898 -7.151 -8.693 1.00 92.50 89 ASN A C 1
ATOM 672 O O . ASN A 1 89 ? 16.853 -7.212 -9.923 1.00 92.50 89 ASN A O 1
ATOM 676 N N . LYS A 1 90 ? 17.990 -6.749 -8.040 1.00 89.06 90 LYS A N 1
ATOM 677 C CA . LYS A 1 90 ? 19.193 -6.262 -8.728 1.00 89.06 90 LYS A CA 1
ATOM 678 C C . LYS A 1 90 ? 19.832 -7.288 -9.668 1.00 89.06 90 LYS A C 1
ATOM 680 O O . LYS A 1 90 ? 20.466 -6.894 -10.638 1.00 89.06 90 LYS A O 1
ATOM 685 N N . SER A 1 91 ? 19.635 -8.586 -9.422 1.00 87.94 91 SER A N 1
ATOM 686 C CA . SER A 1 91 ? 20.156 -9.649 -10.297 1.00 87.94 91 SER A CA 1
ATOM 687 C C . SER A 1 91 ? 19.405 -9.775 -11.626 1.00 87.94 91 SER A C 1
ATOM 689 O O . SER A 1 91 ? 19.950 -10.313 -12.585 1.00 87.94 91 SER A O 1
ATOM 691 N N . ALA A 1 92 ? 18.176 -9.253 -11.699 1.00 89.00 92 ALA A N 1
ATOM 692 C CA . ALA A 1 92 ? 17.370 -9.214 -12.914 1.00 89.00 92 ALA A CA 1
ATOM 693 C C . ALA A 1 92 ? 17.541 -7.897 -13.697 1.00 89.00 92 ALA A C 1
ATOM 695 O O . ALA A 1 92 ? 16.901 -7.721 -14.730 1.00 89.00 92 ALA A O 1
ATOM 696 N N . ILE A 1 93 ? 18.376 -6.960 -13.226 1.00 86.12 93 ILE A N 1
ATOM 697 C CA . ILE A 1 93 ? 18.596 -5.681 -13.909 1.00 86.12 93 ILE A CA 1
ATOM 698 C C . ILE A 1 93 ? 19.403 -5.919 -15.202 1.00 86.12 93 ILE A C 1
ATOM 700 O O . ILE A 1 93 ? 20.439 -6.588 -15.164 1.00 86.12 93 ILE A O 1
ATOM 704 N N . PRO A 1 94 ? 18.966 -5.375 -16.355 1.00 84.62 94 PRO A N 1
ATOM 705 C CA . PRO A 1 94 ? 19.741 -5.422 -17.591 1.00 84.62 94 PRO A CA 1
ATOM 706 C C . PRO A 1 94 ? 21.128 -4.784 -17.418 1.00 84.62 94 PRO A C 1
ATOM 708 O O . PRO A 1 94 ? 21.244 -3.715 -16.830 1.00 84.62 94 PRO A O 1
ATOM 711 N N . ALA A 1 95 ? 22.176 -5.375 -17.999 1.00 86.06 95 ALA A N 1
ATOM 712 C CA . ALA A 1 95 ? 23.555 -4.882 -17.851 1.00 86.06 95 ALA A CA 1
ATOM 713 C C . ALA A 1 95 ? 23.781 -3.441 -18.360 1.00 86.06 95 ALA A C 1
ATOM 715 O O . ALA A 1 95 ? 24.769 -2.807 -18.005 1.00 86.06 95 ALA A O 1
ATOM 716 N N . ASN A 1 96 ? 22.880 -2.924 -19.200 1.00 87.44 96 ASN A N 1
ATOM 717 C CA . ASN A 1 96 ? 22.906 -1.556 -19.716 1.00 87.44 96 ASN A CA 1
ATOM 718 C C . ASN A 1 96 ? 22.186 -0.535 -18.815 1.00 87.44 96 ASN A C 1
ATOM 720 O O . ASN A 1 96 ? 22.110 0.637 -19.180 1.00 87.44 96 ASN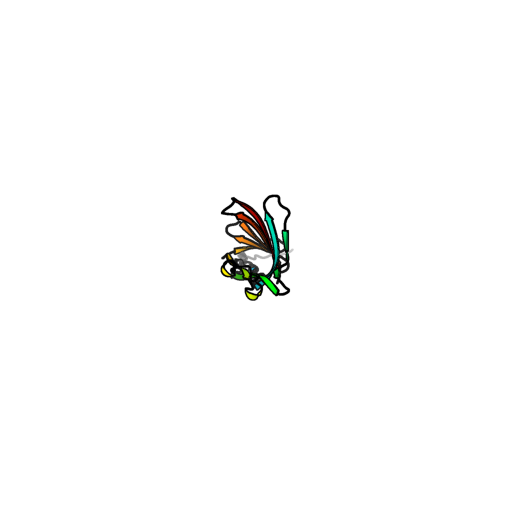 A O 1
ATOM 724 N N . VAL A 1 97 ? 21.624 -0.962 -17.684 1.00 84.75 97 VAL A N 1
ATOM 725 C CA . VAL A 1 97 ? 20.985 -0.091 -16.695 1.00 84.75 97 VAL A CA 1
ATOM 726 C C . VAL A 1 97 ? 21.921 0.043 -15.501 1.00 84.75 97 VAL A C 1
ATOM 728 O O . VAL A 1 97 ? 22.358 -0.960 -14.942 1.00 84.75 97 VAL A O 1
ATOM 731 N N . ASP A 1 98 ? 22.211 1.279 -15.095 1.00 85.12 98 ASP A N 1
ATOM 732 C CA . ASP A 1 98 ? 22.977 1.531 -13.877 1.00 85.12 98 ASP A CA 1
ATOM 733 C C . ASP A 1 98 ? 22.148 1.101 -12.648 1.00 85.12 98 ASP A C 1
ATOM 735 O O . ASP A 1 98 ? 21.105 1.704 -12.368 1.00 85.12 98 ASP A O 1
ATOM 739 N N . PRO A 1 99 ? 22.581 0.076 -11.888 1.00 76.00 99 PRO A N 1
ATOM 740 C CA . PRO A 1 99 ? 21.845 -0.403 -10.725 1.00 76.00 99 PRO A CA 1
ATOM 741 C C . PRO A 1 99 ? 21.774 0.630 -9.589 1.00 76.00 99 PRO A C 1
ATOM 743 O O . PRO A 1 99 ? 20.955 0.462 -8.688 1.00 76.00 99 PRO A O 1
ATOM 746 N N . ALA A 1 100 ? 22.588 1.693 -9.601 1.00 80.75 100 ALA A N 1
ATOM 747 C CA . ALA A 1 100 ? 22.485 2.790 -8.636 1.00 80.75 100 ALA A CA 1
ATOM 748 C C . ALA A 1 100 ? 21.222 3.649 -8.842 1.00 80.75 100 ALA A C 1
ATOM 750 O O . ALA A 1 100 ? 20.729 4.261 -7.889 1.00 80.75 100 ALA A O 1
ATOM 751 N N . LEU A 1 101 ? 20.674 3.658 -10.064 1.00 79.19 101 LEU A N 1
ATOM 752 C CA . LEU A 1 101 ? 19.448 4.381 -10.417 1.00 79.19 101 LEU A CA 1
ATOM 753 C C . LEU A 1 101 ? 18.173 3.627 -10.025 1.00 79.19 101 LEU A C 1
ATOM 755 O O . LEU A 1 101 ? 17.084 4.194 -10.081 1.00 79.19 101 LEU A O 1
ATOM 759 N N . VAL A 1 102 ? 18.294 2.356 -9.632 1.00 82.50 102 VAL A N 1
ATOM 760 C CA . VAL A 1 102 ? 17.155 1.501 -9.299 1.00 82.50 102 VAL A CA 1
ATOM 761 C C . VAL A 1 102 ? 17.274 1.072 -7.842 1.00 82.50 102 VAL A C 1
ATOM 763 O O . VAL A 1 102 ? 18.118 0.256 -7.469 1.00 82.50 102 VAL A O 1
ATOM 766 N N . GLN A 1 103 ? 16.437 1.664 -6.997 1.00 87.62 103 GLN A N 1
ATOM 767 C CA . GLN A 1 103 ? 16.480 1.466 -5.554 1.00 87.62 103 GLN A CA 1
ATOM 768 C C . GLN A 1 103 ? 15.139 0.973 -5.044 1.00 87.62 103 GLN A C 1
ATOM 770 O O . GLN A 1 103 ? 14.088 1.326 -5.582 1.00 87.62 103 GLN A O 1
ATOM 775 N N . ASP A 1 104 ? 15.193 0.194 -3.969 1.00 93.00 104 ASP A N 1
ATOM 776 C CA . ASP A 1 104 ? 14.003 -0.119 -3.196 1.00 93.00 104 ASP A CA 1
ATOM 777 C C . ASP A 1 104 ? 13.362 1.186 -2.714 1.00 93.00 104 ASP A C 1
ATOM 779 O O . ASP A 1 104 ? 14.045 2.168 -2.406 1.00 93.00 104 ASP A O 1
ATOM 783 N N . GLN A 1 105 ? 12.037 1.204 -2.671 1.00 91.88 105 GLN A N 1
ATOM 784 C CA . GLN A 1 105 ? 11.264 2.337 -2.181 1.00 91.88 105 GLN A CA 1
ATOM 785 C C . GLN A 1 105 ? 10.338 1.846 -1.083 1.00 91.88 105 GLN A C 1
ATOM 787 O O . GLN A 1 105 ? 9.703 0.804 -1.218 1.00 91.88 105 GLN A O 1
ATOM 792 N N . SER A 1 106 ? 10.248 2.599 0.005 1.00 93.94 106 SER A N 1
ATOM 793 C CA . SER A 1 106 ? 9.331 2.299 1.096 1.00 93.94 106 SER A CA 1
ATOM 794 C C . SER A 1 106 ? 8.694 3.583 1.595 1.00 93.94 106 SER A C 1
ATOM 796 O O . SER A 1 106 ? 9.374 4.593 1.776 1.00 93.94 106 SER A O 1
ATOM 798 N N . TYR A 1 107 ? 7.386 3.538 1.807 1.00 92.25 107 TYR A N 1
ATOM 799 C CA . TYR A 1 107 ? 6.611 4.626 2.376 1.00 92.25 107 TYR A CA 1
ATOM 800 C C . TYR A 1 107 ? 5.740 4.083 3.501 1.00 92.25 107 TYR A C 1
ATOM 802 O O . TYR A 1 107 ? 4.966 3.147 3.296 1.00 92.25 107 TYR A O 1
ATOM 810 N N . THR A 1 108 ? 5.843 4.697 4.676 1.00 94.69 108 THR A N 1
ATOM 811 C CA . THR A 1 108 ? 5.007 4.367 5.829 1.00 94.69 108 THR A CA 1
ATOM 812 C C . THR A 1 108 ? 4.056 5.516 6.108 1.00 94.69 108 THR A C 1
ATOM 814 O O . THR A 1 108 ? 4.462 6.674 6.169 1.00 94.69 108 THR A O 1
ATOM 817 N N . SER A 1 109 ? 2.789 5.175 6.303 1.00 94.88 109 SER A N 1
ATOM 818 C CA . SER A 1 109 ? 1.781 6.065 6.853 1.00 94.88 109 SER A CA 1
ATOM 819 C C . SER A 1 109 ? 1.352 5.524 8.209 1.00 94.88 109 SER A C 1
ATOM 821 O O . SER A 1 109 ? 0.949 4.365 8.331 1.00 94.88 109 SER A O 1
ATOM 823 N N . GLU A 1 110 ? 1.500 6.351 9.234 1.00 96.69 110 GLU A N 1
ATOM 824 C CA . GLU A 1 110 ? 1.260 5.969 10.621 1.00 96.69 110 GLU A CA 1
ATOM 825 C C . GLU A 1 110 ? -0.130 6.406 11.083 1.00 96.69 110 GLU A C 1
ATOM 827 O O . GLU A 1 110 ? -0.689 7.390 10.597 1.00 96.69 110 GLU A O 1
ATOM 832 N N . ASN A 1 111 ? -0.663 5.689 12.071 1.00 96.56 111 ASN A N 1
ATOM 833 C CA . ASN A 1 111 ? -1.883 6.041 12.793 1.00 96.56 111 ASN A CA 1
ATOM 834 C C . ASN A 1 111 ? -3.121 6.264 11.899 1.00 96.56 111 ASN A C 1
ATOM 836 O O . ASN A 1 111 ? -3.960 7.128 12.164 1.00 96.56 111 ASN A O 1
ATOM 840 N N . LEU A 1 112 ? -3.263 5.443 10.862 1.00 97.69 112 LEU A N 1
ATOM 841 C CA . LEU A 1 112 ? -4.393 5.476 9.945 1.00 97.69 112 LEU A CA 1
ATOM 842 C C . LEU A 1 112 ? -5.691 5.123 10.657 1.00 97.69 112 LEU A C 1
ATOM 844 O O . LEU A 1 112 ? -5.785 4.113 11.358 1.00 97.69 112 LEU A O 1
ATOM 848 N N . GLU A 1 113 ? -6.719 5.932 10.432 1.00 97.81 113 GLU A N 1
ATOM 849 C CA . GLU A 1 113 ? -8.062 5.690 10.934 1.00 97.81 113 GLU A CA 1
ATOM 850 C C . GLU A 1 113 ? -8.802 4.664 10.076 1.00 97.81 113 GLU A C 1
ATOM 852 O O . GLU A 1 113 ? -8.876 4.795 8.858 1.00 97.81 113 GLU A O 1
ATOM 857 N N . ILE A 1 114 ? -9.413 3.677 10.736 1.00 97.31 114 ILE A N 1
ATOM 858 C CA . ILE A 1 114 ? -10.271 2.681 10.096 1.00 97.31 114 ILE A CA 1
ATOM 859 C C . ILE A 1 114 ? -11.735 3.084 10.258 1.00 97.31 114 ILE A C 1
ATOM 861 O O . ILE A 1 114 ? -12.248 3.144 11.383 1.00 97.31 114 ILE A O 1
ATOM 865 N N . ARG A 1 115 ? -12.439 3.277 9.141 1.00 96.12 115 ARG A N 1
ATOM 866 C CA . ARG A 1 115 ? -13.893 3.496 9.128 1.00 96.12 115 ARG A CA 1
ATOM 867 C C . ARG A 1 115 ? -14.596 2.360 8.401 1.00 96.12 115 ARG A C 1
ATOM 869 O O . ARG A 1 115 ? -14.164 1.926 7.340 1.00 96.12 115 ARG A O 1
ATOM 876 N N . ASP A 1 116 ? -15.678 1.871 8.993 1.00 93.81 116 ASP A N 1
ATOM 877 C CA . ASP A 1 116 ? -16.562 0.893 8.360 1.00 93.81 116 ASP A CA 1
ATOM 878 C C . ASP A 1 116 ? -17.378 1.575 7.253 1.00 93.81 116 ASP A C 1
ATOM 880 O O . ASP A 1 116 ? -17.868 2.688 7.452 1.00 93.81 116 ASP A O 1
ATOM 884 N N . ASN A 1 117 ? -17.502 0.928 6.094 1.00 92.56 117 ASN A N 1
ATOM 885 C CA . ASN A 1 117 ? -18.282 1.428 4.956 1.00 92.56 117 ASN A CA 1
ATOM 886 C C . ASN A 1 117 ? -19.443 0.488 4.561 1.00 92.56 117 ASN A C 1
ATOM 888 O O . ASN A 1 117 ? -19.981 0.594 3.459 1.00 92.56 117 ASN A O 1
ATOM 892 N N . GLY A 1 118 ? -19.794 -0.471 5.423 1.00 90.94 118 GLY A N 1
ATOM 893 C CA . GLY A 1 118 ? -20.845 -1.472 5.228 1.00 90.94 118 GLY A CA 1
ATOM 894 C C . GLY A 1 118 ? -20.433 -2.700 4.407 1.00 90.94 118 GLY A C 1
ATOM 895 O O . GLY A 1 118 ? -21.076 -3.740 4.510 1.00 90.94 118 GLY A O 1
ATOM 896 N N . THR A 1 119 ? -19.360 -2.614 3.615 1.00 89.31 119 THR A N 1
ATOM 897 C CA . THR A 1 119 ? -18.877 -3.710 2.740 1.00 89.31 119 THR A CA 1
ATOM 898 C C . THR A 1 119 ? -17.416 -4.095 2.994 1.00 89.31 119 THR A C 1
ATOM 900 O O . THR A 1 119 ? -16.924 -5.082 2.455 1.00 89.31 119 THR A O 1
ATOM 903 N N . GLY A 1 120 ? -16.728 -3.339 3.844 1.00 94.12 120 GLY A N 1
ATOM 904 C CA . GLY A 1 120 ? -15.320 -3.475 4.174 1.00 94.12 120 GLY A CA 1
ATOM 905 C C . GLY A 1 120 ? -14.889 -2.322 5.077 1.00 94.12 120 GLY A C 1
ATOM 906 O O . GLY A 1 120 ? -15.696 -1.775 5.833 1.00 94.12 120 GLY A O 1
ATOM 907 N N . TYR A 1 121 ? -13.626 -1.928 4.972 1.00 96.38 121 TYR A N 1
ATOM 908 C CA . TYR A 1 121 ? -13.070 -0.809 5.723 1.00 96.38 121 TYR A CA 1
ATOM 909 C C . TYR A 1 121 ? -12.375 0.181 4.799 1.00 96.38 121 TYR A C 1
ATOM 911 O O . TYR A 1 121 ? -11.682 -0.205 3.865 1.00 96.38 121 TYR A O 1
ATOM 919 N N . ASP A 1 122 ? -12.523 1.462 5.086 1.00 97.31 122 ASP A N 1
ATOM 920 C CA . ASP A 1 122 ? -11.759 2.526 4.454 1.00 97.31 122 ASP A CA 1
ATOM 921 C C . ASP A 1 122 ? -10.686 3.022 5.434 1.00 97.31 122 ASP A C 1
ATOM 923 O O . ASP A 1 122 ? -10.936 3.134 6.639 1.00 97.31 122 ASP A O 1
ATOM 927 N N . LEU A 1 123 ? -9.491 3.301 4.912 1.00 97.19 123 LEU A N 1
ATOM 928 C CA . LEU A 1 123 ? -8.380 3.878 5.665 1.00 97.19 123 LEU A CA 1
ATOM 929 C C . LEU A 1 123 ? -8.274 5.372 5.388 1.00 97.19 123 LEU A C 1
ATOM 931 O O . LEU A 1 123 ? -8.299 5.787 4.226 1.00 97.19 123 LEU A O 1
ATOM 935 N N . PHE A 1 124 ? -8.106 6.150 6.453 1.00 96.88 124 PHE A N 1
ATOM 936 C CA . PHE A 1 124 ? -8.028 7.604 6.409 1.00 96.88 124 PHE A CA 1
ATOM 937 C C . PHE A 1 124 ? -6.759 8.132 7.080 1.00 96.88 124 PHE A C 1
ATOM 939 O O . PHE A 1 124 ? -6.337 7.608 8.111 1.00 96.88 124 PHE A O 1
ATOM 946 N N . VAL A 1 125 ? -6.207 9.210 6.526 1.00 94.56 125 VAL A N 1
ATOM 947 C CA . VAL A 1 125 ? -5.178 10.056 7.151 1.00 94.56 125 VAL A CA 1
ATOM 948 C C . VAL A 1 125 ? -5.679 11.494 7.113 1.00 94.56 125 VAL A C 1
ATOM 950 O O . VAL A 1 125 ? -6.183 11.926 6.085 1.00 94.56 125 VAL A O 1
ATOM 953 N N . ASP A 1 126 ? -5.644 12.201 8.241 1.00 92.75 126 ASP A N 1
ATOM 954 C CA . ASP A 1 126 ? -6.094 13.602 8.348 1.00 92.75 126 ASP A CA 1
ATOM 955 C C . ASP A 1 126 ? -7.498 13.890 7.769 1.00 92.75 126 ASP A C 1
ATOM 957 O O . ASP A 1 126 ? -7.813 14.998 7.347 1.00 92.75 126 ASP A O 1
ATOM 961 N N . GLY A 1 127 ? -8.377 12.881 7.779 1.00 92.44 127 GLY A N 1
ATOM 962 C CA . GLY A 1 127 ? -9.736 12.966 7.234 1.00 92.44 127 GLY A CA 1
ATOM 963 C C . GLY A 1 127 ? -9.870 12.583 5.758 1.00 92.44 127 GLY A C 1
ATOM 964 O O . GLY A 1 127 ? -10.994 12.322 5.324 1.00 92.44 127 GLY A O 1
ATOM 965 N N . ASP A 1 128 ? -8.762 12.432 5.033 1.00 93.44 128 ASP A N 1
ATOM 966 C CA . ASP A 1 128 ? -8.723 12.007 3.636 1.00 93.44 128 ASP A CA 1
ATOM 967 C C . ASP A 1 128 ? -8.660 10.487 3.510 1.00 93.44 128 ASP A C 1
ATOM 969 O O . ASP A 1 128 ? -7.847 9.815 4.149 1.00 93.44 128 ASP A O 1
ATOM 973 N N . LYS A 1 129 ? -9.511 9.924 2.648 1.00 94.50 129 LYS A N 1
ATOM 974 C CA . LYS A 1 129 ? -9.489 8.493 2.333 1.00 94.50 129 LYS A CA 1
ATOM 975 C C . LYS A 1 129 ? -8.261 8.172 1.487 1.00 94.50 129 LYS A C 1
ATOM 977 O O . LYS A 1 129 ? -8.101 8.719 0.400 1.00 94.50 129 LYS A O 1
ATOM 982 N N . ILE A 1 130 ? -7.450 7.217 1.933 1.00 93.50 130 ILE A N 1
ATOM 983 C CA . ILE A 1 130 ? -6.238 6.800 1.214 1.00 93.50 130 ILE A CA 1
ATOM 984 C C . ILE A 1 130 ? -6.298 5.380 0.667 1.00 93.50 130 ILE A C 1
ATOM 986 O O . ILE A 1 130 ? -5.579 5.069 -0.279 1.00 93.50 130 ILE A O 1
ATOM 990 N N . ALA A 1 131 ? -7.129 4.517 1.249 1.00 96.12 131 ALA A N 1
ATOM 991 C CA . ALA A 1 131 ? -7.259 3.136 0.810 1.00 96.12 131 ALA A CA 1
ATOM 992 C C . ALA A 1 131 ? -8.628 2.562 1.169 1.00 96.12 131 ALA A C 1
ATOM 994 O O . ALA A 1 131 ? -9.332 3.064 2.048 1.00 96.12 131 ALA A O 1
ATOM 995 N N . ARG A 1 132 ? -8.970 1.467 0.502 1.00 96.88 132 ARG A N 1
ATOM 996 C CA . ARG A 1 132 ? -10.090 0.590 0.826 1.00 96.88 132 ARG A CA 1
ATOM 997 C C . ARG A 1 132 ? -9.565 -0.821 1.055 1.00 96.88 132 ARG A C 1
ATOM 999 O O . ARG A 1 132 ? -8.654 -1.254 0.357 1.00 96.88 132 ARG A O 1
ATOM 1006 N N . PHE A 1 133 ? -10.158 -1.513 2.015 1.00 97.25 133 PHE A N 1
ATOM 1007 C CA . PHE A 1 133 ? -9.944 -2.916 2.313 1.00 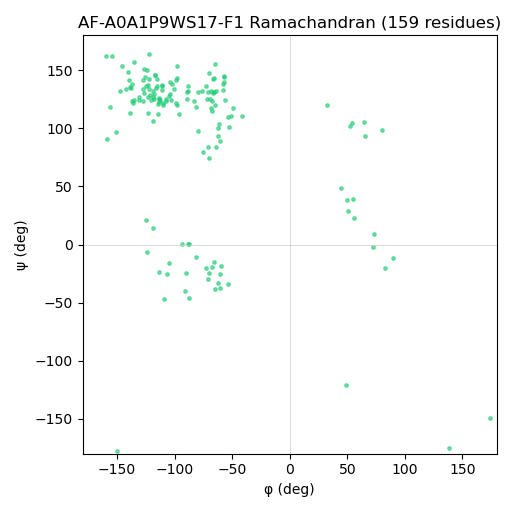97.25 133 PHE A CA 1
ATOM 1008 C C . PHE A 1 133 ? -11.272 -3.661 2.252 1.00 97.25 133 PHE A C 1
ATOM 1010 O O . PHE A 1 133 ? -12.152 -3.457 3.090 1.00 97.25 133 PHE A O 1
ATOM 1017 N N . ASP A 1 134 ? -11.407 -4.544 1.278 1.00 95.25 134 ASP A N 1
ATOM 1018 C CA . ASP A 1 134 ? -12.506 -5.493 1.166 1.00 95.25 134 ASP A CA 1
ATOM 1019 C C . ASP A 1 134 ? -11.969 -6.839 0.685 1.00 95.25 134 ASP A C 1
ATOM 1021 O O . ASP A 1 134 ? -10.950 -6.901 0.015 1.00 95.25 134 ASP A O 1
ATOM 1025 N N . ASP A 1 135 ? -12.599 -7.933 1.113 1.00 90.94 135 ASP A N 1
ATOM 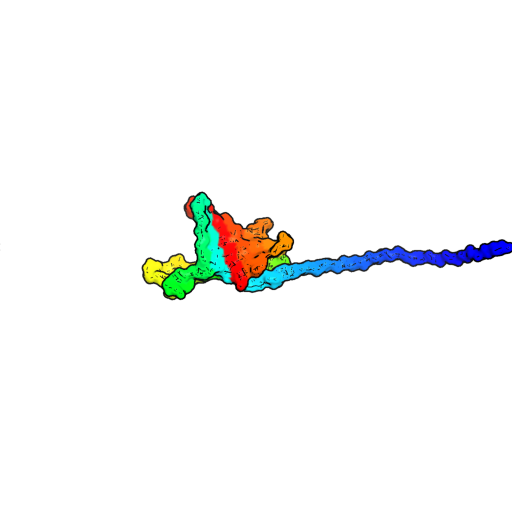1026 C CA . ASP A 1 135 ? -12.249 -9.293 0.673 1.00 90.94 135 ASP A CA 1
ATOM 1027 C C . ASP A 1 135 ? -10.729 -9.601 0.638 1.00 90.94 135 ASP A C 1
ATOM 1029 O O . ASP A 1 135 ? -10.170 -10.057 -0.359 1.00 90.94 135 ASP A O 1
ATOM 1033 N N . ASN A 1 136 ? -10.022 -9.270 1.731 1.00 93.00 136 ASN A N 1
ATOM 1034 C CA . ASN A 1 136 ? -8.561 -9.409 1.867 1.00 93.00 136 ASN A CA 1
ATOM 1035 C C . ASN A 1 136 ? -7.732 -8.694 0.779 1.00 93.00 136 ASN A C 1
ATOM 1037 O O . ASN A 1 136 ? -6.574 -9.047 0.541 1.00 93.00 136 ASN A O 1
ATOM 1041 N N . THR A 1 137 ? -8.314 -7.681 0.145 1.00 96.50 137 THR A N 1
ATOM 1042 C CA . THR A 1 137 ? -7.722 -6.883 -0.919 1.00 96.50 137 THR A CA 1
ATOM 1043 C C . THR A 1 137 ? -7.640 -5.427 -0.483 1.00 96.50 137 THR A C 1
ATOM 1045 O O . THR A 1 137 ? -8.629 -4.812 -0.092 1.00 96.50 137 THR A O 1
ATOM 1048 N N . PHE A 1 138 ? -6.447 -4.850 -0.577 1.00 97.31 138 PHE A N 1
ATOM 1049 C CA . PHE A 1 138 ? -6.246 -3.412 -0.496 1.00 97.31 138 PHE A CA 1
ATOM 1050 C C . PHE A 1 138 ? -6.349 -2.794 -1.878 1.00 97.31 138 PHE A C 1
ATOM 1052 O O . PHE A 1 138 ? -5.669 -3.237 -2.799 1.00 97.31 138 PHE A O 1
ATOM 1059 N N . THR A 1 139 ? -7.137 -1.730 -1.993 1.00 96.69 139 THR A N 1
ATOM 1060 C CA . THR A 1 139 ? -7.168 -0.861 -3.169 1.00 96.69 139 THR A CA 1
ATOM 1061 C C . THR A 1 139 ? -6.799 0.558 -2.758 1.00 96.69 139 THR A C 1
ATOM 1063 O O . THR A 1 139 ? -7.433 1.147 -1.882 1.00 96.69 139 THR A O 1
ATOM 1066 N N . ILE A 1 140 ? -5.781 1.117 -3.404 1.00 94.75 140 ILE A N 1
ATOM 1067 C CA . ILE A 1 140 ? -5.335 2.505 -3.250 1.00 94.75 140 ILE A CA 1
ATOM 1068 C C . ILE A 1 140 ? -5.551 3.206 -4.587 1.00 94.75 140 ILE A C 1
ATOM 1070 O O . ILE A 1 140 ? -5.222 2.644 -5.629 1.00 94.75 140 ILE A O 1
ATOM 1074 N N . GLN A 1 141 ? -6.084 4.426 -4.562 1.00 91.50 141 GLN A N 1
ATOM 1075 C CA . GLN A 1 141 ? -6.158 5.318 -5.721 1.00 91.50 141 GLN A CA 1
ATOM 1076 C C . GLN A 1 141 ? -5.782 6.726 -5.272 1.00 91.50 141 GLN A C 1
ATOM 1078 O O . GLN A 1 141 ? -6.366 7.253 -4.326 1.00 91.50 141 GLN A O 1
ATOM 1083 N N . ARG A 1 142 ? -4.771 7.318 -5.905 1.00 88.75 142 ARG A N 1
ATOM 1084 C CA . ARG A 1 142 ? -4.214 8.619 -5.526 1.00 88.75 142 ARG A CA 1
ATOM 1085 C C . ARG A 1 142 ? -3.905 9.435 -6.767 1.00 88.75 142 ARG A C 1
ATOM 1087 O O . ARG A 1 142 ? -3.389 8.902 -7.742 1.00 88.75 142 ARG A O 1
ATOM 1094 N N . VAL A 1 143 ? -4.157 10.735 -6.689 1.00 85.94 143 VAL A N 1
ATOM 1095 C CA .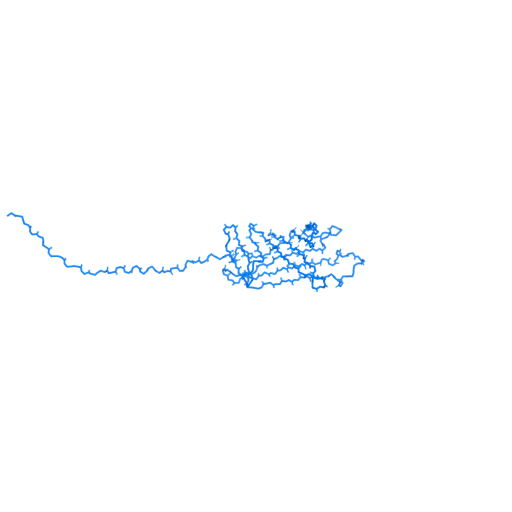 VAL A 1 143 ? -3.594 11.700 -7.634 1.00 85.94 143 VAL A CA 1
ATOM 1096 C C . VAL A 1 143 ? -2.254 12.153 -7.070 1.00 85.94 143 VAL A C 1
ATOM 1098 O O . VAL A 1 143 ? -2.182 12.590 -5.922 1.00 85.94 143 VAL A O 1
ATOM 1101 N N . VAL A 1 144 ? -1.189 12.018 -7.850 1.00 84.94 144 VAL A N 1
ATOM 1102 C CA . VAL A 1 144 ? 0.170 12.411 -7.474 1.00 84.94 144 VAL A CA 1
ATOM 1103 C C . VAL A 1 144 ? 0.660 13.435 -8.485 1.00 84.94 144 VAL A C 1
ATOM 1105 O O . VAL A 1 144 ? 0.582 13.194 -9.684 1.00 84.94 144 VAL A O 1
ATOM 1108 N N . ALA A 1 145 ? 1.161 14.575 -8.019 1.00 84.62 145 ALA A N 1
ATOM 1109 C CA . ALA A 1 145 ? 1.792 15.557 -8.891 1.00 84.62 145 ALA A CA 1
ATOM 1110 C C . ALA A 1 145 ? 3.285 15.245 -9.046 1.00 84.62 145 ALA A C 1
ATOM 1112 O O . ALA A 1 145 ? 3.970 14.959 -8.062 1.00 84.62 145 ALA A O 1
ATOM 1113 N N . ASN A 1 146 ? 3.799 15.338 -10.268 1.00 77.69 146 ASN A N 1
ATOM 1114 C CA . ASN A 1 146 ? 5.225 15.390 -10.527 1.00 77.69 146 ASN A CA 1
ATOM 1115 C C . ASN A 1 146 ? 5.768 16.730 -10.008 1.00 77.69 146 ASN A C 1
ATOM 1117 O O . ASN A 1 146 ? 5.385 17.775 -10.538 1.00 77.69 146 ASN A O 1
ATOM 1121 N N . PRO A 1 147 ? 6.677 16.751 -9.024 1.00 73.50 147 PRO A N 1
ATOM 1122 C CA . PRO A 1 147 ? 7.212 18.008 -8.511 1.00 73.50 147 PRO A CA 1
ATOM 1123 C C . PRO A 1 147 ? 8.087 18.749 -9.535 1.00 73.50 147 PRO A C 1
ATOM 1125 O O . PRO A 1 147 ? 8.309 19.945 -9.386 1.00 73.50 147 PRO A O 1
ATOM 1128 N N . GLN A 1 148 ? 8.588 18.060 -10.566 1.00 78.06 148 GLN A N 1
ATOM 1129 C CA . GLN A 1 148 ? 9.462 18.641 -11.587 1.00 78.06 148 GLN A CA 1
ATOM 1130 C C . GLN A 1 148 ? 8.676 19.192 -12.778 1.00 78.06 148 GLN A C 1
ATOM 1132 O O . GLN A 1 148 ? 9.024 20.245 -13.303 1.00 78.06 148 GLN A O 1
ATOM 1137 N N . THR A 1 149 ? 7.626 18.488 -13.212 1.00 83.69 149 THR A N 1
ATOM 1138 C CA . THR A 1 149 ? 6.858 18.862 -14.414 1.00 83.69 149 THR A CA 1
ATOM 1139 C C . THR A 1 149 ? 5.501 19.492 -14.104 1.00 83.69 149 THR A C 1
ATOM 1141 O O . THR A 1 149 ? 4.898 20.093 -14.988 1.00 83.69 149 THR A O 1
ATOM 1144 N N . GLY A 1 150 ? 4.995 19.361 -12.874 1.00 83.06 150 GLY A N 1
ATOM 1145 C CA . GLY A 1 150 ? 3.642 19.779 -12.491 1.00 83.06 150 GLY A CA 1
ATOM 1146 C C . GLY A 1 150 ? 2.527 18.883 -13.045 1.00 83.06 150 GLY A C 1
ATOM 1147 O O . GLY A 1 150 ? 1.355 19.106 -12.741 1.00 83.06 150 GLY A O 1
ATOM 1148 N N . GLU A 1 151 ? 2.864 17.862 -13.837 1.00 86.00 151 GLU A N 1
ATOM 1149 C CA . GLU A 1 151 ? 1.894 16.902 -14.360 1.00 86.00 151 GLU A CA 1
ATOM 1150 C C . GLU A 1 151 ? 1.282 16.075 -13.232 1.00 86.00 151 GLU A C 1
ATOM 1152 O O . GLU A 1 151 ? 1.962 15.699 -12.280 1.00 86.00 151 GLU A O 1
ATOM 1157 N N . THR A 1 152 ? -0.003 15.752 -13.349 1.00 89.19 152 THR A N 1
ATOM 1158 C CA . THR A 1 152 ? -0.684 14.876 -12.394 1.00 89.19 152 THR A CA 1
ATOM 1159 C C . THR A 1 152 ? -0.838 13.471 -12.959 1.00 89.19 152 THR A C 1
ATOM 1161 O O . THR A 1 152 ? -1.181 13.271 -14.128 1.00 89.19 152 THR A O 1
ATOM 1164 N N . TYR A 1 153 ? -0.599 12.490 -12.096 1.00 88.38 153 TYR A N 1
ATOM 1165 C CA . TYR A 1 153 ? -0.769 11.077 -12.373 1.00 88.38 153 TYR A CA 1
ATOM 1166 C C . TYR A 1 153 ? -1.832 10.501 -11.448 1.00 88.38 153 TYR A C 1
ATOM 1168 O O . TYR A 1 153 ?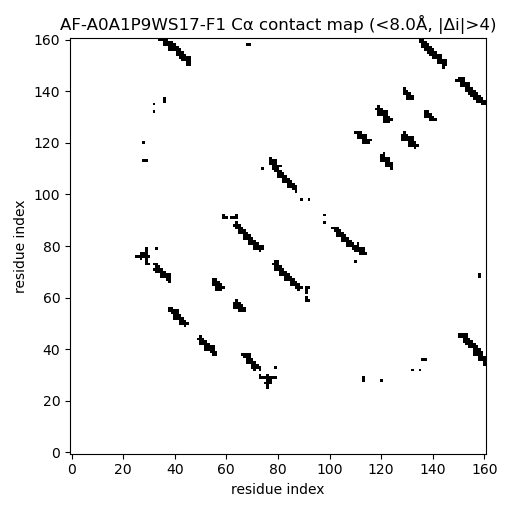 -1.740 10.649 -10.230 1.00 88.38 153 TYR A O 1
ATOM 1176 N N . ASN A 1 154 ? -2.805 9.787 -12.006 1.00 91.12 154 ASN A N 1
ATOM 1177 C CA . ASN A 1 154 ? -3.628 8.885 -11.211 1.00 91.12 154 ASN A CA 1
ATOM 1178 C C . ASN A 1 154 ? -2.851 7.586 -11.045 1.00 91.12 154 ASN A C 1
ATOM 1180 O O . ASN A 1 154 ? -2.537 6.917 -12.030 1.00 91.12 154 ASN A O 1
ATOM 1184 N N . VAL A 1 155 ? -2.537 7.241 -9.805 1.00 91.44 155 VAL A N 1
ATOM 1185 C CA . VAL A 1 155 ? -1.848 6.010 -9.439 1.00 91.44 155 VAL A CA 1
ATOM 1186 C C . VAL A 1 155 ? -2.816 5.137 -8.656 1.00 91.44 155 VAL A C 1
ATOM 1188 O O . VAL A 1 155 ? -3.393 5.563 -7.656 1.00 91.44 155 VAL A O 1
ATOM 1191 N N . GLY A 1 156 ? -3.001 3.913 -9.132 1.00 93.56 156 GLY A N 1
ATOM 1192 C CA . GLY A 1 156 ? -3.802 2.875 -8.509 1.00 93.56 156 GLY A CA 1
ATOM 1193 C C . GLY A 1 156 ? -2.940 1.680 -8.123 1.00 93.56 156 GLY A C 1
ATOM 1194 O O . GLY A 1 156 ? -1.989 1.343 -8.824 1.00 93.56 156 GLY A O 1
ATOM 1195 N N . LEU A 1 157 ? -3.273 1.024 -7.021 1.00 95.31 157 LEU A N 1
ATOM 1196 C CA . LEU A 1 157 ? -2.580 -0.172 -6.556 1.00 95.31 157 LEU A CA 1
ATOM 1197 C C . LEU A 1 157 ? -3.600 -1.142 -5.968 1.00 95.31 157 LEU A C 1
ATOM 1199 O O . LEU A 1 157 ? -4.451 -0.733 -5.177 1.00 95.31 157 LEU A O 1
ATOM 1203 N N . GLN A 1 158 ? -3.497 -2.418 -6.343 1.00 97.56 158 GLN A N 1
ATOM 1204 C CA . GLN A 1 158 ? -4.228 -3.511 -5.701 1.00 97.56 158 GLN A CA 1
ATOM 1205 C C . GLN A 1 158 ? -3.265 -4.508 -5.064 1.00 97.56 158 GLN A C 1
ATOM 1207 O O . GLN A 1 158 ? -2.393 -5.051 -5.748 1.00 97.56 158 GLN A O 1
ATOM 1212 N N . ALA A 1 159 ? -3.440 -4.782 -3.774 1.00 97.56 159 ALA A N 1
ATOM 1213 C CA . ALA A 1 159 ? -2.656 -5.772 -3.046 1.00 97.56 159 ALA A CA 1
ATOM 1214 C C . ALA A 1 159 ? -3.560 -6.824 -2.413 1.00 97.56 159 ALA A C 1
ATOM 1216 O O . ALA A 1 159 ? -4.601 -6.487 -1.858 1.00 97.56 159 ALA A O 1
ATOM 1217 N N . LYS A 1 160 ? -3.164 -8.091 -2.496 1.00 95.50 160 LYS A N 1
ATOM 1218 C CA . LYS A 1 160 ? -3.945 -9.237 -2.025 1.00 95.50 160 LYS A CA 1
ATOM 1219 C C . LYS A 1 160 ? -3.111 -10.092 -1.088 1.00 95.50 160 LYS A C 1
ATOM 1221 O O . LYS A 1 160 ? -1.884 -10.096 -1.182 1.00 95.50 160 LYS A O 1
ATOM 1226 N N . LYS A 1 161 ? -3.785 -10.755 -0.157 1.00 87.38 161 LYS A N 1
ATOM 1227 C CA . LYS A 1 161 ? -3.141 -11.668 0.787 1.00 87.38 161 LYS A CA 1
ATOM 1228 C C . LYS A 1 161 ? -2.734 -12.974 0.117 1.00 87.38 161 LYS A C 1
ATOM 1230 O O . LYS A 1 161 ? -3.485 -13.418 -0.779 1.00 87.38 161 LYS A O 1
#

Radius of gyration: 28.17 Å; Cα contacts (8 Å, |Δi|>4): 311; chains: 1; bounding box: 97×35×76 Å

Mean predicted aligned error: 10.23 Å

Solvent-accessible surface area (backbone atoms only — not comparable to full-atom values): 9345 Å² total; per-residue (Å²): 135,83,84,91,83,84,90,81,91,78,82,87,79,87,80,75,77,78,68,74,77,69,71,73,81,72,75,52,54,19,69,76,62,42,48,68,18,44,33,44,36,41,34,43,22,54,71,89,50,75,73,45,76,45,64,41,54,36,68,38,96,90,33,61,27,38,40,38,36,40,37,33,44,62,73,45,45,50,22,26,31,41,36,43,38,38,43,61,36,72,89,45,53,58,92,91,53,68,66,87,80,62,68,66,47,75,49,74,50,73,73,26,38,56,42,79,70,90,76,42,37,35,34,25,55,99,85,43,75,55,36,37,40,40,94,70,29,40,42,34,65,45,79,44,67,38,92,87,77,68,48,46,29,44,40,34,39,34,24,36,103

Secondary structure (DSSP, 8-state):
----------------------------HHHHH-EEEEEEEEEEEETTSPPEEEESSEEETTEEEEEEEEEEEEEETTEEEEEEEEEE-GGGS-TTS-GGG---EEEEEEEEEEEE-SSSEEEEETTEEEEEEETTEEEEEEEEE-TTT--EEEEEEEEE-

Sequence (161 aa):
MKALYIFVLSVLTFTACNRQNDAAVQPDRARRMAGTYQISLLTMQAGSQPSVSVPMPLQYNGQPLLSGAITITRKSENRVDATVAMTVNKSAIPANVDPALVQDQSYTSENLEIRDNGTGYDLFVDGDKIARFDDNTFTIQRVVANPQTGETYNVGLQAKK

pLDDT: mean 85.19, std 17.28, range [35.38, 98.25]